Protein AF-A0AA96TRI3-F1 (afdb_monomer_lite)

Radius of gyration: 41.64 Å; chains: 1; bounding box: 118×42×79 Å

Foldseek 3Di:
DDPVVVVVVVVVVLVVVLVVLVVVLVVLVPPDDDPVSVVSNVVSVVVNVVSVVVVVVVVVVVCVVPDPCPPDPPPPPPPPPDDDDPDDPDDDDDDDDDDDPDDDDDDDD

pLDDT: mean 74.93, std 13.14, range [45.12, 91.56]

Secondary structure (DSSP, 8-state):
--HHHHHHHHHHHHHHHHHHHHHHHHHHHHH--SHHHHHHHHHHHHHHHHHHHHHHHHHHHHHHHHS--TTS--------PPP--S-----------------PPP---

Sequence (109 aa):
MSPLEFFLVAAAVLGTVFAGIALLLFVASRGTEGEARERIILALKDLLVGLLETAGLTLVQVLKLVSPPWGRPTEVVPLEQPPVEPGSAELSPAELPASNDQIPPPGSA

Structure (mmCIF, N/CA/C/O backbone):
data_AF-A0AA96TRI3-F1
#
_entry.id   AF-A0AA96TRI3-F1
#
loop_
_atom_site.group_PDB
_atom_site.id
_atom_site.type_symbol
_atom_site.label_atom_id
_atom_site.label_alt_id
_atom_site.label_comp_id
_atom_site.label_asym_id
_atom_site.label_entity_id
_atom_site.label_seq_id
_atom_site.pdbx_PDB_ins_code
_atom_site.Cartn_x
_atom_site.Cartn_y
_atom_site.Cartn_z
_atom_site.occupancy
_atom_site.B_iso_or_equiv
_atom_site.auth_seq_id
_atom_site.auth_comp_id
_atom_site.auth_asym_id
_atom_site.auth_atom_id
_atom_site.pdbx_PDB_model_num
ATOM 1 N N . MET A 1 1 ? 4.410 16.725 -13.710 1.00 66.56 1 MET A N 1
ATOM 2 C CA . MET A 1 1 ? 4.759 15.884 -12.552 1.00 66.56 1 MET A CA 1
ATOM 3 C C . MET A 1 1 ? 5.635 14.758 -13.061 1.00 66.56 1 MET A C 1
ATOM 5 O O . MET A 1 1 ? 5.240 14.098 -14.021 1.00 66.56 1 MET A O 1
ATOM 9 N N . SER A 1 2 ? 6.843 14.612 -12.526 1.00 87.94 2 SER A N 1
ATOM 10 C CA . SER A 1 2 ? 7.738 13.520 -12.923 1.00 87.94 2 SER A CA 1
ATOM 11 C C . SER A 1 2 ? 7.238 12.182 -12.350 1.00 87.94 2 SER A C 1
ATOM 13 O O . SER A 1 2 ? 6.534 12.182 -11.336 1.00 87.94 2 SER A O 1
ATOM 15 N N . PRO A 1 3 ? 7.591 11.027 -12.950 1.00 80.25 3 PRO A N 1
ATOM 16 C CA . PRO A 1 3 ? 7.230 9.721 -12.396 1.00 80.25 3 PRO A CA 1
ATOM 17 C C . PRO A 1 3 ? 7.667 9.571 -10.932 1.00 80.25 3 PRO A C 1
ATOM 19 O O . PRO A 1 3 ? 6.904 9.081 -10.109 1.00 80.25 3 PRO A O 1
ATOM 22 N N . LEU A 1 4 ? 8.858 10.078 -10.590 1.00 82.38 4 LEU A N 1
ATOM 23 C CA . LEU A 1 4 ? 9.396 10.082 -9.228 1.00 82.38 4 LEU A CA 1
ATOM 24 C C . LEU A 1 4 ? 8.497 10.858 -8.248 1.00 82.38 4 LEU A C 1
ATOM 26 O O . LEU A 1 4 ? 8.174 10.348 -7.180 1.00 82.38 4 LEU A O 1
ATOM 30 N N . GLU A 1 5 ? 8.060 12.066 -8.615 1.00 84.19 5 GLU A N 1
ATOM 31 C CA . GLU A 1 5 ? 7.150 12.877 -7.790 1.00 84.19 5 GLU A CA 1
ATOM 32 C C . GLU A 1 5 ? 5.820 12.163 -7.555 1.00 84.19 5 GLU A C 1
ATOM 34 O O . GLU A 1 5 ? 5.306 12.158 -6.438 1.00 84.19 5 GLU A O 1
ATOM 39 N N . PHE A 1 6 ? 5.271 11.532 -8.595 1.00 82.69 6 PHE A N 1
ATOM 40 C CA . PHE A 1 6 ? 4.036 10.762 -8.482 1.00 82.69 6 PHE A CA 1
ATOM 41 C C . PHE A 1 6 ? 4.191 9.590 -7.504 1.00 82.69 6 PHE A C 1
ATOM 43 O O . PHE A 1 6 ? 3.334 9.411 -6.639 1.00 82.69 6 PHE A O 1
ATOM 50 N N . PHE A 1 7 ? 5.300 8.842 -7.570 1.00 80.06 7 PHE A N 1
ATOM 51 C CA . PHE A 1 7 ? 5.577 7.756 -6.621 1.00 80.06 7 PHE A CA 1
ATOM 52 C C . PHE A 1 7 ? 5.726 8.249 -5.185 1.00 80.06 7 PHE A C 1
ATOM 54 O O . PHE A 1 7 ? 5.184 7.625 -4.276 1.00 80.06 7 PHE A O 1
ATOM 61 N N . LEU A 1 8 ? 6.423 9.366 -4.969 1.00 85.06 8 LEU A N 1
ATOM 62 C CA . LEU A 1 8 ? 6.593 9.945 -3.635 1.00 85.06 8 LEU A CA 1
ATOM 63 C C . LEU A 1 8 ? 5.255 10.394 -3.040 1.00 85.06 8 LEU A C 1
ATOM 65 O O . LEU A 1 8 ? 4.977 10.110 -1.875 1.00 85.06 8 LEU A O 1
ATOM 69 N N . VAL A 1 9 ? 4.401 11.036 -3.841 1.00 88.69 9 VAL A N 1
ATOM 70 C CA . VAL A 1 9 ? 3.056 11.437 -3.407 1.00 88.69 9 VAL A CA 1
ATOM 71 C C . VAL A 1 9 ? 2.187 10.211 -3.131 1.00 88.69 9 VAL A C 1
ATOM 73 O O . VAL A 1 9 ? 1.557 10.143 -2.079 1.00 88.69 9 VAL A O 1
ATOM 76 N N . ALA A 1 10 ? 2.191 9.212 -4.015 1.00 83.31 10 ALA A N 1
ATOM 77 C CA . ALA A 1 10 ? 1.442 7.974 -3.811 1.00 83.31 10 ALA A CA 1
ATOM 78 C C . ALA A 1 10 ? 1.894 7.234 -2.539 1.00 83.31 10 ALA A C 1
ATOM 80 O O . ALA A 1 10 ? 1.056 6.800 -1.750 1.00 83.31 10 ALA A O 1
ATOM 81 N N . ALA A 1 11 ? 3.205 7.149 -2.295 1.00 84.81 11 ALA A N 1
ATOM 82 C CA . ALA A 1 11 ? 3.764 6.550 -1.087 1.00 84.81 11 ALA A CA 1
ATOM 83 C C . ALA A 1 11 ? 3.377 7.331 0.179 1.00 84.81 11 ALA A C 1
ATOM 85 O O . ALA A 1 11 ? 3.008 6.721 1.181 1.00 84.81 11 ALA A O 1
ATOM 86 N N . ALA A 1 12 ? 3.398 8.667 0.137 1.00 87.81 12 ALA A N 1
ATOM 87 C CA . ALA A 1 12 ? 2.980 9.506 1.259 1.00 87.81 12 ALA A CA 1
ATOM 88 C C . ALA A 1 12 ? 1.480 9.351 1.573 1.00 87.81 12 ALA A C 1
ATOM 90 O O . ALA A 1 12 ? 1.100 9.239 2.742 1.00 87.81 12 ALA A O 1
ATOM 91 N N . VAL A 1 13 ? 0.628 9.291 0.544 1.00 88.81 13 VAL A N 1
ATOM 92 C CA . VAL A 1 13 ? -0.817 9.047 0.694 1.00 88.81 13 VAL A CA 1
ATOM 93 C C . VAL A 1 13 ? -1.070 7.655 1.279 1.00 88.81 13 VAL A C 1
ATOM 95 O O . VAL A 1 13 ? -1.810 7.519 2.249 1.00 88.81 13 VAL A O 1
ATOM 98 N N . LEU A 1 14 ? -0.405 6.619 0.763 1.00 86.50 14 LEU A N 1
ATOM 99 C CA . LEU A 1 14 ? -0.514 5.262 1.309 1.00 86.50 14 LEU A CA 1
ATOM 100 C C . LEU A 1 14 ? -0.047 5.195 2.768 1.00 86.50 14 LEU A C 1
ATOM 102 O O . LEU A 1 14 ? -0.731 4.609 3.606 1.00 86.50 14 LEU A O 1
ATOM 106 N N . GLY A 1 15 ? 1.078 5.836 3.090 1.00 88.00 15 GLY A N 1
ATOM 107 C CA . GLY A 1 15 ? 1.622 5.881 4.447 1.00 88.00 15 GLY A CA 1
ATOM 108 C C . GLY A 1 15 ? 0.701 6.596 5.436 1.00 88.00 15 GLY A C 1
ATOM 109 O O . GLY A 1 15 ? 0.502 6.114 6.550 1.00 88.00 15 GLY A O 1
ATOM 110 N N . THR A 1 16 ? 0.090 7.710 5.030 1.00 89.75 16 THR A N 1
ATOM 111 C CA . THR A 1 16 ? -0.868 8.449 5.872 1.00 89.75 16 THR A CA 1
ATOM 112 C C . THR A 1 16 ? -2.161 7.670 6.098 1.00 89.75 16 THR A C 1
ATOM 114 O O . THR A 1 16 ? -2.631 7.606 7.235 1.00 89.75 16 THR A O 1
ATOM 117 N N . VAL A 1 17 ? -2.699 7.007 5.068 1.00 87.81 17 VAL A N 1
ATOM 118 C CA . VAL A 1 17 ? -3.863 6.114 5.210 1.00 87.81 17 VAL A CA 1
ATOM 119 C C . VAL A 1 17 ? -3.542 4.945 6.145 1.00 87.81 17 VAL A C 1
ATOM 121 O O . VAL A 1 17 ? -4.310 4.665 7.067 1.00 87.81 17 VAL A O 1
ATOM 124 N N . PHE A 1 18 ? -2.385 4.304 5.962 1.00 87.19 18 PHE A N 1
ATOM 125 C CA . PHE A 1 18 ? -1.930 3.204 6.811 1.00 87.19 18 PHE A CA 1
ATOM 126 C C . PHE A 1 18 ? -1.797 3.633 8.278 1.00 87.19 18 PHE A C 1
ATOM 128 O O . PHE A 1 18 ? -2.333 2.976 9.172 1.00 87.19 18 PHE A O 1
ATOM 135 N N . ALA A 1 19 ? -1.134 4.765 8.531 1.00 87.25 19 ALA A N 1
ATOM 136 C CA . ALA A 1 19 ? -0.976 5.316 9.873 1.00 87.25 19 ALA A CA 1
ATOM 137 C C . ALA A 1 19 ? -2.331 5.661 10.515 1.00 87.25 19 ALA A C 1
ATOM 139 O O . ALA A 1 19 ? -2.537 5.382 11.696 1.00 87.25 19 ALA A O 1
ATOM 140 N N . GLY A 1 20 ? -3.272 6.206 9.736 1.00 91.56 20 GLY A N 1
ATOM 141 C CA . GLY A 1 20 ? -4.634 6.483 10.188 1.00 91.56 20 GLY A CA 1
ATOM 142 C C . GLY A 1 20 ? -5.374 5.219 10.629 1.00 91.56 20 GLY A C 1
ATOM 143 O O . GLY A 1 20 ? -5.922 5.186 11.729 1.00 91.56 20 GLY A O 1
ATOM 144 N N . ILE A 1 21 ? -5.340 4.151 9.826 1.00 89.12 21 ILE A N 1
ATOM 145 C CA . ILE A 1 21 ? -5.986 2.872 10.171 1.00 89.12 21 ILE A CA 1
ATOM 146 C C . ILE A 1 21 ? -5.318 2.231 11.394 1.00 89.12 21 ILE A C 1
ATOM 148 O O . ILE A 1 21 ? -6.015 1.756 12.290 1.00 89.12 21 ILE A O 1
ATOM 152 N N . ALA A 1 22 ? -3.986 2.259 11.482 1.00 86.12 22 ALA A N 1
ATOM 153 C CA . ALA A 1 22 ? -3.258 1.751 12.644 1.00 86.12 22 ALA A CA 1
ATOM 154 C C . ALA A 1 22 ? -3.615 2.518 13.931 1.00 86.12 22 ALA A C 1
ATOM 156 O O . ALA A 1 22 ? -3.812 1.911 14.987 1.00 86.12 22 ALA A O 1
ATOM 157 N N . LEU A 1 23 ? -3.765 3.842 13.844 1.00 90.75 23 LEU A N 1
ATOM 158 C CA . LEU A 1 23 ? -4.222 4.663 14.962 1.00 90.75 23 LEU A CA 1
ATOM 159 C C . LEU A 1 23 ? -5.672 4.338 15.344 1.00 90.75 23 LEU A C 1
ATOM 161 O O . LEU A 1 23 ? -5.970 4.210 16.529 1.00 90.75 23 LEU A O 1
ATOM 165 N N . LEU A 1 24 ? -6.565 4.151 14.368 1.00 87.44 24 LEU A N 1
ATOM 166 C CA . LEU A 1 24 ? -7.952 3.743 14.618 1.00 87.44 24 LEU A CA 1
ATOM 167 C C . LEU A 1 24 ? -8.032 2.367 15.283 1.00 87.44 24 LEU A C 1
ATOM 169 O O . LEU A 1 24 ? -8.799 2.200 16.226 1.00 87.44 24 LEU A O 1
ATOM 173 N N . LEU A 1 25 ? -7.204 1.408 14.860 1.00 85.62 25 LEU A N 1
ATOM 174 C CA . LEU A 1 25 ? -7.053 0.109 15.521 1.00 85.62 25 LEU A CA 1
ATOM 175 C C . LEU A 1 25 ? -6.598 0.273 16.974 1.00 85.62 25 LEU A C 1
ATOM 177 O O . LEU A 1 25 ? -7.174 -0.336 17.879 1.00 85.62 25 LEU A O 1
ATOM 181 N N . PHE A 1 26 ? -5.598 1.126 17.211 1.00 85.38 26 PHE A N 1
ATOM 182 C CA . PHE A 1 26 ? -5.110 1.419 18.555 1.00 85.38 26 PHE A CA 1
ATOM 183 C C . PHE A 1 26 ? -6.206 2.039 19.433 1.00 85.38 26 PHE A C 1
ATOM 185 O O . PHE A 1 26 ? -6.431 1.576 20.551 1.00 85.38 26 PHE A O 1
ATOM 192 N N . VAL A 1 27 ? -6.948 3.023 18.926 1.00 86.94 27 VAL A N 1
ATOM 193 C CA . VAL A 1 27 ? -8.054 3.667 19.653 1.00 86.94 27 VAL A CA 1
ATOM 194 C C . VAL A 1 27 ? -9.206 2.687 19.902 1.00 86.94 27 VAL A C 1
ATOM 196 O O . VAL A 1 27 ? -9.672 2.566 21.037 1.00 86.94 27 VAL A O 1
ATOM 199 N N . ALA A 1 28 ? -9.622 1.925 18.887 1.00 82.00 28 ALA A N 1
ATOM 200 C CA . ALA A 1 28 ? -10.666 0.908 19.010 1.00 82.00 28 ALA A CA 1
ATOM 201 C C . ALA A 1 28 ? -10.296 -0.150 20.062 1.00 82.00 28 ALA A C 1
ATOM 203 O O . ALA A 1 28 ? -11.146 -0.560 20.852 1.00 82.00 28 ALA A O 1
ATOM 204 N N . SER A 1 29 ? -9.013 -0.516 20.156 1.00 81.44 29 SER A N 1
ATOM 205 C CA . SER A 1 29 ? -8.521 -1.457 21.169 1.00 81.44 29 SER A CA 1
ATOM 206 C C . SER A 1 29 ? -8.633 -0.948 22.612 1.00 81.44 29 SER A C 1
ATOM 208 O O . SER A 1 29 ? -8.621 -1.748 23.547 1.00 81.44 29 SER A O 1
ATOM 210 N N . ARG A 1 30 ? -8.745 0.371 22.806 1.00 82.88 30 ARG A N 1
ATOM 211 C CA . ARG A 1 30 ? -8.813 1.012 24.125 1.00 82.88 30 ARG A CA 1
ATOM 212 C C . ARG A 1 30 ? -10.234 1.369 24.554 1.00 82.88 30 ARG A C 1
ATOM 214 O O . ARG A 1 30 ? -10.496 1.360 25.749 1.00 82.88 30 ARG A O 1
ATOM 221 N N . GLY A 1 31 ? -11.107 1.726 23.610 1.00 72.62 31 GLY A N 1
ATOM 222 C CA . GLY A 1 31 ? -12.367 2.419 23.914 1.00 72.62 31 GLY A CA 1
ATOM 223 C C . GLY A 1 31 ? -13.660 1.631 23.705 1.00 72.62 31 GLY A C 1
ATOM 224 O O . GLY A 1 31 ? -14.721 2.158 24.017 1.00 72.62 31 GLY A O 1
ATOM 225 N N . THR A 1 32 ? -13.614 0.408 23.169 1.00 69.44 32 THR A N 1
ATOM 226 C CA . THR A 1 32 ? -14.830 -0.389 22.921 1.00 69.44 32 THR A CA 1
ATOM 227 C C . THR A 1 32 ? -14.848 -1.649 23.785 1.00 69.44 32 THR A C 1
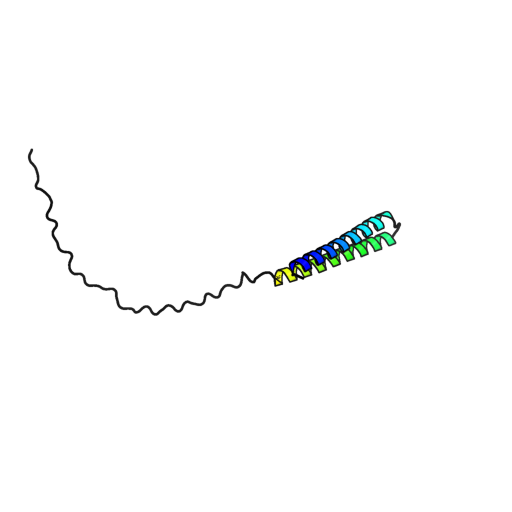ATOM 229 O O . THR A 1 32 ? -13.936 -2.471 23.729 1.00 69.44 32 THR A O 1
ATOM 232 N N . GLU A 1 33 ? -15.873 -1.799 24.621 1.00 77.56 33 GLU A N 1
ATOM 233 C CA . GLU A 1 33 ? -16.128 -3.029 25.376 1.00 77.56 33 GLU A CA 1
ATOM 234 C C . GLU A 1 33 ? -17.034 -3.966 24.551 1.00 77.56 33 GLU A C 1
ATOM 236 O O . GLU A 1 33 ? -18.002 -3.520 23.936 1.00 77.56 33 GLU A O 1
ATOM 241 N N . GLY A 1 34 ? -16.719 -5.268 24.518 1.00 80.00 34 GLY A N 1
ATOM 242 C CA . GLY A 1 34 ? -17.572 -6.319 23.932 1.00 80.00 34 GLY A CA 1
ATOM 243 C C . GLY A 1 34 ? -17.277 -6.746 22.481 1.00 80.00 34 GLY A C 1
ATOM 244 O O . GLY A 1 34 ? -16.260 -6.384 21.892 1.00 80.00 34 GLY A O 1
ATOM 245 N N . GLU A 1 35 ? -18.198 -7.530 21.898 1.00 79.69 35 GLU A N 1
ATOM 246 C CA . GLU A 1 35 ? -18.121 -8.127 20.542 1.00 79.69 35 GLU A CA 1
ATOM 247 C C . GLU A 1 35 ? -17.980 -7.106 19.400 1.00 79.69 35 GLU A C 1
ATOM 249 O O . GLU A 1 35 ? -17.422 -7.413 18.345 1.00 79.69 35 GLU A O 1
ATOM 254 N N . ALA A 1 36 ? -18.510 -5.890 19.570 1.00 80.06 36 ALA A N 1
ATOM 255 C CA . ALA A 1 36 ? -18.429 -4.851 18.543 1.00 80.06 36 ALA A CA 1
ATOM 256 C C . ALA A 1 36 ? -16.974 -4.425 18.293 1.00 80.06 36 ALA A C 1
ATOM 258 O O . ALA A 1 36 ? -16.592 -4.166 17.151 1.00 80.06 36 ALA A O 1
ATOM 259 N N . ARG A 1 37 ? -16.143 -4.431 19.343 1.00 81.75 37 ARG A N 1
ATOM 260 C CA . ARG A 1 37 ? -14.708 -4.154 19.246 1.00 81.75 37 ARG A CA 1
ATOM 261 C C . ARG A 1 37 ? -14.005 -5.167 18.361 1.00 81.75 37 ARG A C 1
ATOM 263 O O . ARG A 1 37 ? -13.214 -4.787 17.506 1.00 81.75 37 ARG A O 1
ATOM 270 N N . GLU A 1 38 ? -14.277 -6.446 18.587 1.00 84.94 38 GLU A N 1
ATOM 271 C CA . GLU A 1 38 ? -13.626 -7.531 17.860 1.00 84.94 38 GLU A CA 1
ATOM 272 C C . GLU A 1 38 ? -13.948 -7.447 16.366 1.00 84.94 38 GLU A C 1
ATOM 274 O O . GLU A 1 38 ? -13.037 -7.494 15.543 1.00 84.94 38 GLU A O 1
ATOM 279 N N . ARG A 1 39 ? -15.212 -7.169 16.016 1.00 85.38 39 ARG A N 1
ATOM 280 C CA . ARG A 1 39 ? -15.635 -6.952 14.623 1.00 85.38 39 ARG A CA 1
ATOM 281 C C . ARG A 1 39 ? -14.985 -5.721 13.988 1.00 85.38 39 ARG A C 1
ATOM 283 O O . ARG A 1 39 ? -14.558 -5.796 12.841 1.00 85.38 39 ARG A O 1
ATOM 290 N N . ILE A 1 40 ? -14.880 -4.607 14.718 1.00 85.81 40 ILE A N 1
ATOM 291 C CA . ILE A 1 40 ? -14.224 -3.385 14.223 1.00 85.81 40 ILE A CA 1
ATOM 292 C C . ILE A 1 40 ? -12.730 -3.629 14.003 1.00 85.81 40 ILE A C 1
ATOM 294 O O . ILE A 1 40 ? -12.199 -3.256 12.961 1.00 85.81 40 ILE A O 1
ATOM 298 N N . ILE A 1 41 ? -12.051 -4.276 14.950 1.00 87.06 41 ILE A N 1
ATOM 299 C CA . ILE A 1 41 ? -10.624 -4.589 14.831 1.00 87.06 41 ILE A CA 1
ATOM 300 C C . ILE A 1 41 ? -10.380 -5.534 13.656 1.00 87.06 41 ILE A C 1
ATOM 302 O O . ILE A 1 41 ? -9.451 -5.301 12.885 1.00 87.06 41 ILE A O 1
ATOM 306 N N . LEU A 1 42 ? -11.215 -6.562 13.490 1.00 90.00 42 LEU A N 1
ATOM 307 C CA . LEU A 1 42 ? -11.096 -7.496 12.375 1.00 90.00 42 LEU A CA 1
ATOM 308 C C . LEU A 1 42 ? -11.312 -6.783 11.033 1.00 90.00 42 LEU A C 1
ATOM 310 O O . LEU A 1 42 ? -10.463 -6.876 10.155 1.00 90.00 42 LEU A O 1
ATOM 314 N N . ALA A 1 43 ? -12.373 -5.979 10.915 1.00 87.44 43 ALA A N 1
ATOM 315 C CA . ALA A 1 43 ? -12.667 -5.222 9.699 1.00 87.44 43 ALA A CA 1
ATOM 316 C C . ALA A 1 43 ? -11.559 -4.214 9.349 1.00 87.44 43 ALA A C 1
ATOM 318 O O . ALA A 1 43 ? -11.165 -4.097 8.191 1.00 87.44 43 ALA A O 1
ATOM 319 N N . LEU A 1 44 ? -11.023 -3.497 10.342 1.00 89.12 44 LEU A N 1
ATOM 320 C CA . LEU A 1 44 ? -9.924 -2.551 10.138 1.00 89.12 44 LEU A CA 1
ATOM 321 C C . LEU A 1 44 ? -8.614 -3.261 9.772 1.00 89.12 44 LEU A C 1
ATOM 323 O O . LEU A 1 44 ? -7.851 -2.750 8.952 1.00 89.12 44 LEU A O 1
ATOM 327 N N . LYS A 1 45 ? -8.354 -4.437 10.350 1.00 87.25 45 LYS A N 1
ATOM 328 C CA . LYS A 1 45 ? -7.208 -5.277 9.991 1.00 87.25 45 LYS A CA 1
ATOM 329 C C . LYS A 1 45 ? -7.329 -5.780 8.551 1.00 87.25 45 LYS A C 1
ATOM 331 O O . LYS A 1 45 ? -6.369 -5.642 7.799 1.00 87.25 45 LYS A O 1
ATOM 336 N N . ASP A 1 46 ? -8.482 -6.315 8.163 1.00 91.44 46 ASP A N 1
ATOM 337 C CA . ASP A 1 46 ? -8.714 -6.823 6.806 1.00 91.44 46 ASP A CA 1
ATOM 338 C C . ASP A 1 46 ? -8.619 -5.697 5.768 1.00 91.44 46 ASP A C 1
ATOM 340 O O . ASP A 1 46 ? -8.001 -5.874 4.719 1.00 91.44 46 ASP A O 1
ATOM 344 N N . LEU A 1 47 ? -9.129 -4.501 6.093 1.00 89.38 47 LEU A N 1
ATOM 345 C CA . LEU A 1 47 ? -8.957 -3.303 5.269 1.00 89.38 47 LEU A CA 1
ATOM 346 C C . LEU A 1 47 ? -7.471 -2.951 5.085 1.00 89.38 47 LEU A C 1
ATOM 348 O O . LEU A 1 47 ? -7.030 -2.696 3.965 1.00 89.38 47 LEU A O 1
ATOM 352 N N . LEU A 1 48 ? -6.691 -2.945 6.172 1.00 87.69 48 LEU A N 1
ATOM 353 C CA . LEU A 1 48 ? -5.256 -2.647 6.139 1.00 87.69 48 LEU A CA 1
ATOM 354 C C . LEU A 1 48 ? -4.494 -3.649 5.258 1.00 87.69 48 LEU A C 1
ATOM 356 O O . LEU A 1 48 ? -3.658 -3.251 4.446 1.00 87.69 48 LEU A O 1
ATOM 360 N N . VAL A 1 49 ? -4.795 -4.940 5.412 1.00 89.12 49 VAL A N 1
ATOM 361 C CA . VAL A 1 49 ? -4.176 -6.018 4.630 1.00 89.12 49 VAL A CA 1
ATOM 362 C C . VAL A 1 49 ? -4.563 -5.899 3.157 1.00 89.12 49 VAL A C 1
ATOM 364 O O . VAL A 1 49 ? -3.675 -5.894 2.309 1.00 89.12 49 VAL A O 1
ATOM 367 N N . GLY A 1 50 ? -5.845 -5.701 2.842 1.00 89.50 50 GLY A N 1
ATOM 368 C CA . GLY A 1 50 ? -6.308 -5.542 1.460 1.00 89.50 50 GLY A CA 1
ATOM 369 C C . GLY A 1 50 ? -5.695 -4.327 0.754 1.00 89.50 50 GLY A C 1
ATOM 370 O O . GLY A 1 50 ? -5.328 -4.403 -0.424 1.00 89.50 50 GLY A O 1
ATOM 371 N N . LEU A 1 51 ? -5.506 -3.216 1.474 1.00 87.75 51 LEU A N 1
ATOM 372 C CA . LEU A 1 51 ? -4.785 -2.049 0.958 1.00 87.75 51 LEU A CA 1
ATOM 373 C C . LEU A 1 51 ? -3.310 -2.368 0.681 1.00 87.75 51 LEU A C 1
ATOM 375 O O . LEU A 1 51 ? -2.793 -1.976 -0.367 1.00 87.75 51 LEU A O 1
ATOM 379 N N . LEU A 1 52 ? -2.642 -3.096 1.581 1.00 87.19 52 LEU A N 1
ATOM 380 C CA . LEU A 1 52 ? -1.241 -3.485 1.413 1.00 87.19 52 LEU A CA 1
ATOM 381 C C . LEU A 1 52 ? -1.052 -4.452 0.236 1.00 87.19 52 LEU A C 1
ATOM 383 O O . LEU A 1 52 ? -0.127 -4.269 -0.554 1.00 87.19 52 LEU A O 1
ATOM 387 N N . GLU A 1 53 ? -1.936 -5.437 0.083 1.00 89.81 53 GLU A N 1
ATOM 388 C CA . GLU A 1 53 ? -1.918 -6.376 -1.044 1.00 89.81 53 GLU A CA 1
ATOM 389 C C . GLU A 1 53 ? -2.127 -5.654 -2.377 1.00 89.81 53 GLU A C 1
ATOM 391 O O . GLU A 1 53 ? -1.355 -5.848 -3.319 1.00 89.81 53 GLU A O 1
ATOM 396 N N . THR A 1 54 ? -3.121 -4.765 -2.447 1.00 88.69 54 THR A N 1
ATOM 397 C CA . THR A 1 54 ? -3.418 -3.992 -3.663 1.00 88.69 54 THR A CA 1
ATOM 398 C C . THR A 1 54 ? -2.256 -3.064 -4.028 1.00 88.69 54 THR A C 1
ATOM 400 O O . THR A 1 54 ? -1.840 -3.009 -5.190 1.00 88.69 54 THR A O 1
ATOM 403 N N . ALA A 1 55 ? -1.683 -2.365 -3.043 1.00 84.81 55 ALA A N 1
ATOM 404 C CA . ALA A 1 55 ? -0.526 -1.497 -3.248 1.00 84.81 55 ALA A CA 1
ATOM 405 C C . ALA A 1 55 ? 0.720 -2.296 -3.664 1.00 84.81 55 ALA A C 1
ATOM 407 O O . ALA A 1 55 ? 1.420 -1.901 -4.597 1.00 84.81 55 ALA A O 1
ATOM 408 N N . GLY A 1 56 ? 0.970 -3.442 -3.024 1.00 86.94 56 GLY A N 1
ATOM 409 C CA . GLY A 1 56 ? 2.078 -4.339 -3.345 1.00 86.94 56 GLY A CA 1
ATOM 410 C C . GLY A 1 56 ? 1.975 -4.914 -4.758 1.00 86.94 56 GLY A C 1
ATOM 411 O O . GLY A 1 56 ? 2.943 -4.859 -5.515 1.00 86.94 56 GLY A O 1
ATOM 412 N N . LEU A 1 57 ? 0.795 -5.395 -5.160 1.00 88.56 57 LEU A N 1
ATOM 413 C CA . LEU A 1 57 ? 0.543 -5.874 -6.523 1.00 88.56 57 LEU A CA 1
ATOM 414 C C . LEU A 1 57 ? 0.752 -4.769 -7.559 1.00 88.56 57 LEU A C 1
ATOM 416 O O . LEU A 1 57 ? 1.413 -4.995 -8.573 1.00 88.56 57 LEU A O 1
ATOM 420 N N . THR A 1 58 ? 0.240 -3.569 -7.283 1.00 85.44 58 THR A N 1
ATOM 421 C CA . THR A 1 58 ? 0.428 -2.403 -8.155 1.00 85.44 58 THR A CA 1
ATOM 422 C C . THR A 1 58 ? 1.913 -2.063 -8.289 1.00 85.44 58 THR A C 1
ATOM 424 O O . THR A 1 58 ? 2.405 -1.882 -9.401 1.00 85.44 58 THR A O 1
ATOM 427 N N . LEU A 1 59 ? 2.659 -2.061 -7.180 1.00 83.31 59 LEU A N 1
ATOM 428 C CA . LEU A 1 59 ? 4.100 -1.812 -7.180 1.00 83.31 59 LEU A CA 1
ATOM 429 C C . LEU A 1 59 ? 4.859 -2.857 -8.009 1.00 83.31 59 LEU A C 1
ATOM 431 O O . LEU A 1 59 ? 5.714 -2.493 -8.813 1.00 83.31 59 LEU A O 1
ATOM 435 N N . VAL A 1 60 ? 4.525 -4.142 -7.868 1.00 85.38 60 VAL A N 1
ATOM 436 C CA . VAL A 1 60 ? 5.133 -5.225 -8.658 1.00 85.38 60 VAL A CA 1
ATOM 437 C C . VAL A 1 60 ? 4.813 -5.082 -10.149 1.00 85.38 60 VAL A C 1
ATOM 439 O O . VAL A 1 60 ? 5.698 -5.289 -10.980 1.00 85.38 60 VAL A O 1
ATOM 442 N N . GLN A 1 61 ? 3.580 -4.719 -10.514 1.00 84.56 61 GLN A N 1
ATOM 443 C CA . GLN A 1 61 ? 3.206 -4.485 -11.915 1.00 84.56 61 GLN A CA 1
ATOM 444 C C . GLN A 1 61 ? 3.976 -3.310 -12.520 1.00 84.56 61 GLN A C 1
ATOM 446 O O . GLN A 1 61 ? 4.502 -3.420 -13.627 1.00 84.56 61 GLN A O 1
ATOM 451 N N . VAL A 1 62 ? 4.101 -2.215 -11.773 1.00 82.62 62 VAL A N 1
ATOM 452 C CA . VAL A 1 62 ? 4.892 -1.054 -12.185 1.00 82.62 62 VAL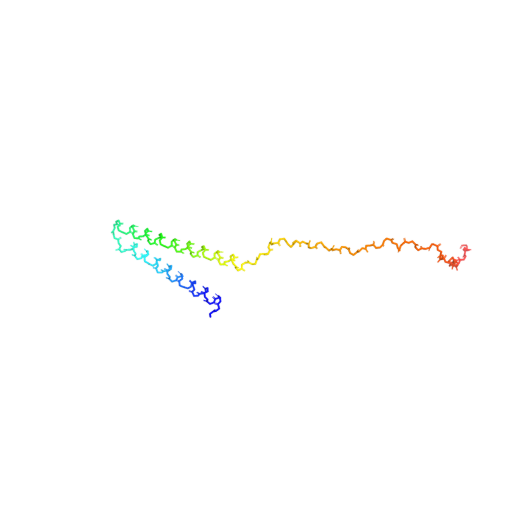 A CA 1
ATOM 453 C C . VAL A 1 62 ? 6.371 -1.422 -12.322 1.00 82.62 62 VAL A C 1
ATOM 45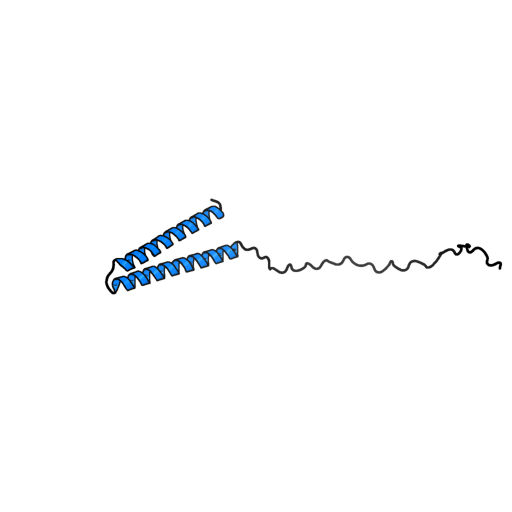5 O O . VAL A 1 62 ? 6.986 -1.097 -13.333 1.00 82.62 62 VAL A O 1
ATOM 458 N N . LEU A 1 63 ? 6.941 -2.152 -11.360 1.00 79.81 63 LEU A N 1
ATOM 459 C CA . LEU A 1 63 ? 8.321 -2.641 -11.437 1.00 79.81 63 LEU A CA 1
ATOM 460 C C . LEU A 1 63 ? 8.543 -3.505 -12.678 1.00 79.81 63 LEU A C 1
ATOM 462 O O . LEU A 1 63 ? 9.545 -3.319 -13.360 1.00 79.81 63 LEU A O 1
ATOM 466 N N . LYS A 1 64 ? 7.611 -4.403 -13.019 1.00 80.06 64 LYS A N 1
ATOM 467 C CA . LYS A 1 64 ? 7.684 -5.207 -14.252 1.00 80.06 64 LYS A CA 1
ATOM 468 C C . LYS A 1 64 ? 7.630 -4.357 -15.520 1.00 80.06 64 LYS A C 1
ATOM 470 O O . LYS A 1 64 ? 8.289 -4.705 -16.490 1.00 80.06 64 LYS A O 1
ATOM 475 N N . LEU A 1 65 ? 6.865 -3.267 -15.513 1.00 77.25 65 LEU A N 1
ATOM 476 C CA . LEU A 1 65 ? 6.767 -2.355 -16.652 1.00 77.25 65 LEU A CA 1
ATOM 477 C C . LEU A 1 65 ? 8.060 -1.555 -16.863 1.00 77.25 65 LEU A C 1
ATOM 479 O O . LEU A 1 65 ? 8.441 -1.289 -18.000 1.00 77.25 65 LEU A O 1
ATOM 483 N N . VAL A 1 66 ? 8.724 -1.168 -15.771 1.00 74.06 66 VAL A N 1
ATOM 484 C CA . VAL A 1 66 ? 9.944 -0.346 -15.810 1.00 74.06 66 VAL A CA 1
ATOM 485 C C . VAL A 1 66 ? 11.218 -1.202 -15.886 1.00 74.06 66 VAL A C 1
ATOM 487 O O . VAL A 1 66 ? 12.257 -0.709 -16.317 1.00 74.06 66 VAL A O 1
ATOM 490 N N . SER A 1 67 ? 11.156 -2.487 -15.519 1.00 70.12 67 SER A N 1
ATOM 491 C CA . SER A 1 67 ? 12.272 -3.432 -15.663 1.00 70.12 67 SER A CA 1
ATOM 492 C C . SER A 1 67 ? 12.515 -3.738 -17.145 1.00 70.12 67 SER A C 1
ATOM 494 O O . SER A 1 67 ? 11.639 -4.313 -17.794 1.00 70.12 67 SER A O 1
ATOM 496 N N . PRO A 1 68 ? 13.691 -3.412 -17.709 1.00 60.09 68 PRO A N 1
ATOM 497 C CA . PRO A 1 68 ? 13.988 -3.769 -19.089 1.00 60.09 68 PRO A CA 1
ATOM 498 C C . PRO A 1 68 ? 14.079 -5.299 -19.233 1.00 60.09 68 PRO A C 1
ATOM 500 O O . PRO A 1 68 ? 14.468 -5.986 -18.283 1.00 60.09 68 PRO A O 1
ATOM 503 N N . PRO A 1 69 ? 13.747 -5.870 -20.403 1.00 68.06 69 PRO A N 1
ATOM 504 C CA . PRO A 1 69 ? 13.864 -7.299 -20.664 1.00 68.06 69 PRO A CA 1
ATOM 505 C C . PRO A 1 69 ? 15.338 -7.665 -20.894 1.00 68.06 69 PRO A C 1
ATOM 507 O O . PRO A 1 69 ? 15.723 -8.088 -21.980 1.00 68.06 69 PRO A O 1
ATOM 510 N N . TRP A 1 70 ? 16.173 -7.516 -19.863 1.00 61.44 70 TRP A N 1
ATOM 511 C CA . TRP A 1 70 ? 17.612 -7.828 -19.875 1.00 61.44 70 TRP A CA 1
ATOM 512 C C . TRP A 1 70 ? 17.924 -9.318 -20.110 1.00 61.44 70 TRP A C 1
ATOM 514 O O . TRP A 1 70 ? 19.083 -9.713 -20.105 1.00 61.44 70 TRP A O 1
ATOM 524 N N . GLY A 1 71 ? 16.899 -10.152 -20.302 1.00 58.75 71 GLY A N 1
ATOM 525 C CA . GLY A 1 71 ? 17.008 -11.593 -20.503 1.00 58.75 71 GLY A CA 1
ATOM 526 C C . GLY A 1 71 ? 16.430 -12.106 -21.820 1.00 58.75 71 GLY A C 1
ATOM 527 O O . GLY A 1 71 ? 16.238 -13.314 -21.931 1.00 58.75 71 GLY A O 1
ATOM 528 N N . ARG A 1 72 ? 16.124 -11.257 -22.817 1.00 58.41 72 ARG A N 1
ATOM 529 C CA . ARG A 1 72 ? 15.938 -11.804 -24.172 1.00 58.41 72 ARG A CA 1
ATOM 530 C C . ARG A 1 72 ? 17.307 -12.291 -24.649 1.00 58.41 72 ARG A C 1
ATOM 532 O O . ARG A 1 72 ? 18.203 -11.452 -24.738 1.00 58.41 72 ARG A O 1
ATOM 539 N N . PRO A 1 73 ? 17.499 -13.597 -24.922 1.00 59.78 73 PRO A N 1
ATOM 540 C CA . PRO A 1 73 ? 18.704 -14.043 -25.594 1.00 59.78 73 PRO A CA 1
ATOM 541 C C . PRO A 1 73 ? 18.750 -13.264 -26.900 1.00 59.78 73 PRO A C 1
ATOM 543 O O . PRO A 1 73 ? 17.829 -13.351 -27.710 1.00 59.78 73 PRO A O 1
ATOM 546 N N . THR A 1 74 ? 19.762 -12.417 -27.048 1.00 62.81 74 THR A N 1
ATOM 547 C CA . THR A 1 74 ? 20.118 -11.848 -28.336 1.00 62.81 74 THR A CA 1
ATOM 548 C C . THR A 1 74 ? 20.253 -13.049 -29.259 1.00 62.81 74 THR A C 1
ATOM 550 O O . THR A 1 74 ? 21.198 -13.819 -29.099 1.00 62.81 74 THR A O 1
ATOM 553 N N . GLU A 1 75 ? 19.271 -13.291 -30.134 1.00 64.75 75 GLU A N 1
ATOM 554 C CA . GLU A 1 75 ? 19.465 -14.208 -31.249 1.00 64.75 75 GLU A CA 1
ATOM 555 C C . GLU A 1 75 ? 20.698 -13.666 -31.955 1.00 64.75 75 GLU A C 1
ATOM 557 O O . GLU A 1 75 ? 20.693 -12.560 -32.498 1.00 64.75 75 GLU A O 1
ATOM 562 N N . VAL A 1 76 ? 21.809 -14.373 -31.765 1.00 64.62 76 VAL A N 1
ATOM 563 C CA . VAL A 1 76 ? 23.098 -14.021 -32.327 1.00 64.62 76 VAL A CA 1
ATOM 564 C C . VAL A 1 76 ? 22.868 -14.100 -33.822 1.00 64.62 76 VAL A C 1
ATOM 566 O O . VAL A 1 76 ? 22.767 -15.197 -34.361 1.00 64.62 76 VAL A O 1
ATOM 569 N N . VAL A 1 77 ? 22.672 -12.947 -34.464 1.00 64.12 77 VAL A N 1
ATOM 570 C CA . VAL A 1 77 ? 22.588 -12.846 -35.919 1.00 64.12 77 VAL A CA 1
ATOM 571 C C . VAL A 1 77 ? 23.819 -13.586 -36.439 1.00 64.12 77 VAL A C 1
ATOM 573 O O . VAL A 1 77 ? 24.931 -13.162 -36.103 1.00 64.12 77 VAL A O 1
ATOM 576 N N . PRO A 1 78 ? 23.670 -14.722 -37.150 1.00 65.56 78 PRO A N 1
ATOM 577 C CA . PRO A 1 78 ? 24.815 -15.427 -37.691 1.00 65.56 78 PRO A CA 1
ATOM 578 C C . PRO A 1 78 ? 25.538 -14.430 -38.584 1.00 65.56 78 PRO A C 1
ATOM 580 O O . PRO A 1 78 ? 24.963 -13.937 -39.551 1.00 65.56 78 PRO A O 1
ATOM 583 N N . LEU A 1 79 ? 26.764 -14.063 -38.212 1.00 67.88 79 LEU A N 1
ATOM 584 C CA . LEU A 1 79 ? 27.639 -13.316 -39.100 1.00 67.88 79 LEU A CA 1
ATOM 585 C C . LEU A 1 79 ? 27.743 -14.165 -40.364 1.00 67.88 79 LEU A C 1
ATOM 587 O O . LEU A 1 79 ? 28.269 -15.277 -40.299 1.00 67.88 79 LEU A O 1
ATOM 591 N N . GLU A 1 80 ? 27.198 -13.682 -41.481 1.00 65.44 80 GLU A N 1
ATOM 592 C CA . GLU A 1 80 ? 27.524 -14.235 -42.788 1.00 65.44 80 GLU A CA 1
ATOM 593 C C . GLU A 1 80 ? 29.050 -14.226 -42.873 1.00 65.44 80 GLU A C 1
ATOM 595 O O . GLU A 1 80 ? 29.678 -13.166 -42.919 1.00 65.44 80 GLU A O 1
ATOM 600 N N . GLN A 1 81 ? 29.663 -15.407 -42.759 1.00 64.06 81 GLN A N 1
ATOM 601 C CA . GLN A 1 81 ? 31.096 -15.550 -42.933 1.00 64.06 81 GLN A CA 1
ATOM 602 C C . GLN A 1 81 ? 31.407 -15.041 -44.343 1.00 64.06 81 GLN A C 1
ATOM 604 O O . GLN A 1 81 ? 30.867 -15.601 -45.302 1.00 64.06 81 GLN A O 1
ATOM 609 N N . PRO A 1 82 ? 32.241 -13.997 -44.502 1.00 61.41 82 PRO A N 1
ATOM 610 C CA . PRO A 1 82 ? 32.703 -13.623 -45.826 1.00 61.41 82 PRO A CA 1
ATOM 611 C C . PRO A 1 82 ? 33.385 -14.853 -46.447 1.00 61.41 82 PRO A C 1
ATOM 613 O O . PRO A 1 82 ? 34.109 -15.562 -45.738 1.00 61.41 82 PRO A O 1
ATOM 616 N N . PRO A 1 83 ? 33.119 -15.161 -47.728 1.00 65.94 83 PRO A N 1
ATOM 617 C CA . PRO A 1 83 ? 33.605 -16.377 -48.361 1.00 65.94 83 PRO A CA 1
ATOM 618 C C . PRO A 1 83 ? 35.129 -16.427 -48.269 1.00 65.94 83 PRO A C 1
ATOM 620 O O . PRO A 1 83 ? 35.827 -15.542 -48.758 1.00 65.94 83 PRO A O 1
ATOM 623 N N . VAL A 1 84 ? 35.645 -17.465 -47.614 1.00 64.62 84 VAL A N 1
ATOM 624 C CA . VAL A 1 84 ? 37.074 -17.769 -47.618 1.00 64.62 84 VAL A CA 1
ATOM 625 C C . VAL A 1 84 ? 37.404 -18.267 -49.021 1.00 64.62 84 VAL A C 1
ATOM 627 O O . VAL A 1 84 ? 37.021 -19.379 -49.377 1.00 64.62 84 VAL A O 1
ATOM 630 N N . GLU A 1 85 ? 38.066 -17.444 -49.833 1.00 64.56 85 GLU A N 1
ATOM 631 C CA . GLU A 1 85 ? 38.641 -17.867 -51.113 1.00 64.56 85 GLU A CA 1
ATOM 632 C C . GLU A 1 85 ? 39.718 -18.938 -50.844 1.00 64.56 85 GLU A C 1
ATOM 634 O O . GLU A 1 85 ? 40.735 -18.641 -50.208 1.00 64.56 85 GLU A O 1
ATOM 639 N N . PRO A 1 86 ? 39.546 -20.200 -51.282 1.00 58.78 86 PRO A N 1
ATOM 640 C CA . PRO A 1 86 ? 40.579 -21.210 -51.129 1.00 58.78 86 PRO A CA 1
ATOM 641 C C . PRO A 1 86 ? 41.607 -21.022 -52.249 1.00 58.78 86 PRO A C 1
ATOM 643 O O . PRO A 1 86 ? 41.452 -21.560 -53.342 1.00 58.78 86 PRO A O 1
ATOM 646 N N . GLY A 1 87 ? 42.658 -20.242 -51.996 1.00 60.00 87 GLY A N 1
ATOM 647 C CA . GLY A 1 87 ? 43.751 -20.118 -52.960 1.00 60.00 87 GLY A CA 1
ATOM 648 C C . GLY A 1 87 ? 44.742 -19.007 -52.661 1.00 60.00 87 GLY A C 1
ATOM 649 O O . GLY A 1 87 ? 44.738 -18.007 -53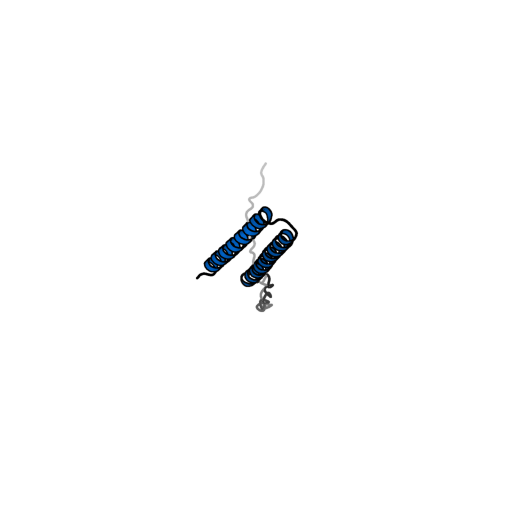.367 1.00 60.00 87 GLY A O 1
ATOM 650 N N . SER A 1 88 ? 45.590 -19.151 -51.636 1.00 60.66 88 SER A N 1
ATOM 651 C CA . SER A 1 88 ? 46.813 -18.325 -51.498 1.00 60.66 88 SER A CA 1
ATOM 652 C C . SER A 1 88 ? 47.684 -18.701 -50.288 1.00 60.66 88 SER A C 1
ATOM 654 O O . SER A 1 88 ? 48.070 -17.850 -49.493 1.00 60.66 88 SER A O 1
ATOM 656 N N . ALA A 1 89 ? 48.051 -19.978 -50.144 1.00 57.06 89 ALA A N 1
ATOM 657 C CA . ALA A 1 89 ? 49.152 -20.353 -49.251 1.00 57.06 89 ALA A CA 1
ATOM 658 C C . ALA A 1 89 ? 49.881 -21.622 -49.720 1.00 57.06 89 ALA A C 1
ATOM 660 O O . ALA A 1 89 ? 49.779 -22.666 -49.091 1.00 57.06 89 ALA A O 1
ATOM 661 N N . GLU A 1 90 ? 50.658 -21.512 -50.799 1.00 55.91 90 GLU A N 1
ATOM 662 C CA . GLU A 1 90 ? 51.907 -22.275 -50.911 1.00 55.91 90 GLU A CA 1
ATOM 663 C C . GLU A 1 90 ? 52.914 -21.446 -51.725 1.00 55.91 90 GLU A C 1
ATOM 665 O O . GLU A 1 90 ? 52.933 -21.442 -52.953 1.00 55.91 90 GLU A O 1
ATOM 670 N N . LEU A 1 91 ? 53.677 -20.620 -51.005 1.00 57.09 91 LEU A N 1
ATOM 671 C CA . LEU A 1 91 ? 54.782 -19.826 -51.535 1.00 57.09 91 LEU A CA 1
ATOM 672 C C . LEU A 1 91 ? 56.047 -20.701 -51.591 1.00 57.09 91 LEU A C 1
ATOM 674 O O . LEU A 1 91 ? 56.442 -21.294 -50.590 1.00 57.09 91 LEU A O 1
ATOM 678 N N . SER A 1 92 ? 56.642 -20.751 -52.786 1.00 56.47 92 SER A N 1
ATOM 679 C CA . SER A 1 92 ? 57.881 -21.418 -53.214 1.00 56.47 92 SER A CA 1
ATOM 680 C C . SER A 1 92 ? 59.014 -21.557 -52.177 1.00 56.47 92 SER A C 1
ATOM 682 O O . SER A 1 92 ? 59.426 -20.556 -51.591 1.00 56.47 92 SER A O 1
ATOM 684 N N . PRO A 1 93 ? 59.648 -22.745 -52.061 1.00 54.78 93 PRO A N 1
ATOM 685 C CA . PRO A 1 93 ? 60.916 -22.923 -51.363 1.00 54.78 93 PRO A CA 1
ATOM 686 C C . PRO A 1 93 ? 62.090 -22.603 -52.304 1.00 54.78 93 PRO A C 1
ATOM 688 O O . PRO A 1 93 ? 62.533 -23.451 -53.077 1.00 54.78 93 PRO A O 1
ATOM 691 N N . ALA A 1 94 ? 62.610 -21.379 -52.240 1.00 59.69 94 ALA A N 1
ATOM 692 C CA . ALA A 1 94 ? 63.915 -21.040 -52.800 1.00 59.69 94 ALA A CA 1
ATOM 693 C C . ALA A 1 94 ? 64.530 -19.854 -52.043 1.00 59.69 94 ALA A C 1
ATOM 695 O O . ALA A 1 94 ? 63.845 -18.882 -51.750 1.00 59.69 94 ALA A O 1
ATOM 696 N N . GLU A 1 95 ? 65.835 -19.964 -51.786 1.00 54.84 95 GLU A N 1
ATOM 697 C CA . GLU A 1 95 ? 66.761 -18.899 -51.366 1.00 54.84 95 GLU A CA 1
ATOM 698 C C . GLU A 1 95 ? 66.831 -18.554 -49.868 1.00 54.84 95 GLU A 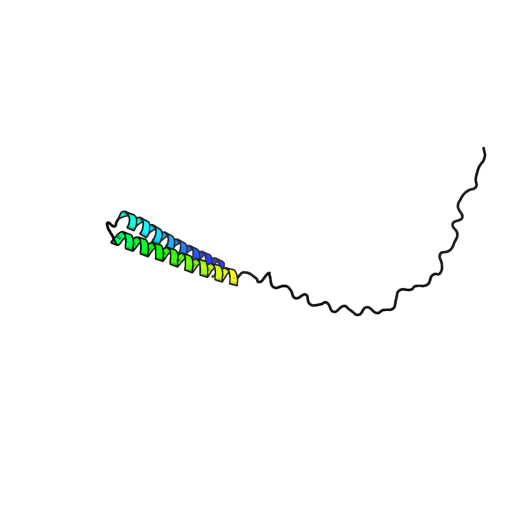C 1
ATOM 700 O O . GLU A 1 95 ? 66.467 -17.472 -49.418 1.00 54.84 95 GLU A O 1
ATOM 705 N N . LEU A 1 96 ? 67.474 -19.443 -49.101 1.00 58.06 96 LEU A N 1
ATOM 706 C CA . LEU A 1 96 ? 68.324 -19.018 -47.984 1.00 58.06 96 LEU A CA 1
ATOM 707 C C . LEU A 1 96 ? 69.793 -19.182 -48.430 1.00 58.06 96 LEU A C 1
ATOM 709 O O . LEU A 1 96 ? 70.245 -20.321 -48.572 1.00 58.06 96 LEU A O 1
ATOM 713 N N . PRO A 1 97 ? 70.545 -18.102 -48.718 1.00 52.88 97 PRO A N 1
ATOM 714 C CA . PRO A 1 97 ? 71.945 -18.224 -49.101 1.00 52.88 97 PRO A CA 1
ATOM 715 C C . PRO A 1 97 ? 72.798 -18.681 -47.913 1.00 52.88 97 PRO A C 1
ATOM 717 O O . PRO A 1 97 ? 72.826 -18.066 -46.847 1.00 52.88 97 PRO A O 1
ATOM 720 N N . ALA A 1 98 ? 73.519 -19.776 -48.138 1.00 55.62 98 ALA A N 1
ATOM 721 C CA . ALA A 1 98 ? 74.650 -20.197 -47.337 1.00 55.62 98 ALA A CA 1
ATOM 722 C C . ALA A 1 98 ? 75.773 -19.150 -47.430 1.00 55.62 98 ALA A C 1
ATOM 724 O O . ALA A 1 98 ? 76.233 -18.844 -48.525 1.00 55.62 98 ALA A O 1
ATOM 725 N N . SER A 1 99 ? 76.210 -18.617 -46.291 1.00 48.84 99 SER A N 1
ATOM 726 C CA . SER A 1 99 ? 77.620 -18.567 -45.873 1.00 48.84 99 SER A CA 1
ATOM 727 C C . SER A 1 99 ? 77.796 -17.520 -44.771 1.00 48.84 99 SER A C 1
ATOM 729 O O . SER A 1 99 ? 77.799 -16.319 -45.024 1.00 48.84 99 SER A O 1
ATOM 731 N N . ASN A 1 100 ? 77.943 -17.988 -43.532 1.00 58.91 100 ASN A N 1
ATOM 732 C CA . ASN A 1 100 ? 78.617 -17.237 -42.478 1.00 58.91 100 ASN A CA 1
ATOM 733 C C . ASN A 1 100 ? 79.845 -18.056 -42.076 1.00 58.91 100 ASN A C 1
ATOM 735 O O . ASN A 1 100 ? 79.847 -18.782 -41.082 1.00 58.91 100 ASN A O 1
ATOM 739 N N . ASP A 1 101 ? 80.874 -17.945 -42.912 1.00 61.31 101 ASP A N 1
ATOM 740 C CA . ASP A 1 101 ? 82.251 -18.311 -42.605 1.00 61.31 101 ASP A CA 1
ATOM 741 C C . ASP A 1 101 ? 82.773 -17.417 -41.470 1.00 61.31 101 ASP A C 1
ATOM 743 O O . ASP A 1 101 ? 83.335 -16.344 -41.698 1.00 61.31 101 ASP A O 1
ATOM 747 N N . GLN A 1 102 ? 82.577 -17.838 -40.218 1.00 61.22 102 GLN A N 1
ATOM 748 C CA . GLN A 1 102 ? 83.360 -17.313 -39.100 1.00 61.22 102 GLN A CA 1
ATOM 749 C C . GLN A 1 102 ? 83.426 -18.304 -37.931 1.00 61.22 102 GLN A C 1
ATOM 751 O O . GLN A 1 102 ? 82.663 -18.232 -36.971 1.00 61.22 102 GLN A O 1
ATOM 756 N N . ILE A 1 103 ? 84.391 -19.224 -37.999 1.00 64.56 103 ILE A N 1
ATOM 757 C CA . ILE A 1 103 ? 84.971 -19.878 -36.819 1.00 64.56 103 ILE A CA 1
ATOM 758 C C . ILE A 1 103 ? 86.499 -19.773 -36.966 1.00 64.56 103 ILE A C 1
ATOM 760 O O . ILE A 1 103 ? 87.045 -20.336 -37.917 1.00 64.56 103 ILE A O 1
ATOM 764 N N . PRO A 1 104 ? 87.206 -19.024 -36.099 1.00 63.19 104 PRO A N 1
ATOM 765 C CA . PRO A 1 104 ? 88.665 -18.952 -36.135 1.00 63.19 104 PRO A CA 1
ATOM 766 C C . PRO A 1 104 ? 89.317 -20.291 -35.713 1.00 63.19 104 PRO A C 1
ATOM 768 O O . PRO A 1 104 ? 88.736 -21.032 -34.917 1.00 63.19 104 PRO A O 1
ATOM 771 N N . PRO A 1 105 ? 90.506 -20.622 -36.257 1.00 63.53 105 PRO A N 1
ATOM 772 C CA . PRO A 1 105 ? 91.099 -21.961 -36.197 1.00 63.53 105 PRO A CA 1
ATOM 773 C C . PRO A 1 105 ? 91.713 -22.343 -34.829 1.00 63.53 105 PRO A C 1
ATOM 775 O O . PRO A 1 105 ? 91.981 -21.469 -34.003 1.00 63.53 105 PRO A O 1
ATOM 778 N N . PRO A 1 106 ? 91.946 -23.653 -34.588 1.00 54.34 106 PRO A N 1
ATOM 779 C CA . PRO A 1 106 ? 92.167 -24.220 -33.258 1.00 54.34 106 PRO A CA 1
ATOM 780 C C . PRO A 1 106 ? 93.649 -24.367 -32.858 1.00 54.34 106 PRO A C 1
ATOM 782 O O . PRO A 1 106 ? 94.486 -24.714 -33.683 1.00 54.34 106 PRO A O 1
ATOM 785 N N . GLY A 1 107 ? 93.908 -24.243 -31.549 1.00 53.25 107 GLY A N 1
ATOM 786 C CA . GLY A 1 107 ? 94.906 -25.018 -30.794 1.00 53.25 107 GLY A CA 1
ATOM 787 C C . GLY A 1 107 ? 96.393 -24.649 -30.909 1.00 53.25 107 GLY A C 1
ATOM 788 O O . GLY A 1 107 ? 97.016 -24.834 -31.947 1.00 53.25 107 GLY A O 1
ATOM 789 N N . SER A 1 108 ? 97.009 -24.309 -29.771 1.00 48.62 108 SER A N 1
ATOM 790 C CA . SER A 1 108 ? 98.432 -24.580 -29.521 1.00 48.62 108 SER A CA 1
ATOM 791 C C . SER A 1 108 ? 98.733 -24.616 -28.015 1.00 48.62 108 SER A C 1
ATOM 793 O O . SER A 1 108 ? 98.764 -23.558 -27.396 1.00 48.62 108 SER A O 1
ATOM 795 N N . ALA A 1 109 ? 99.001 -25.831 -27.516 1.00 45.12 109 ALA A N 1
ATOM 796 C CA . ALA A 1 109 ? 99.668 -26.198 -26.253 1.00 45.12 109 ALA A CA 1
ATOM 797 C C . ALA A 1 109 ? 98.977 -25.862 -24.917 1.00 45.12 109 ALA A C 1
ATOM 799 O O . ALA A 1 109 ? 98.755 -24.674 -24.608 1.00 45.12 109 ALA A O 1
#

=== Feature glossary ===
The features interleaved in this record are:

— What the protein is —

Sequence gives the chain of amino acids in standard one-letter code (A=alanine, C=cysteine, …, Y=tyrosine), read N→C. It is the only feature that is directly encoded by the gene; all structural features are derived from the folded form of this sequence.

Database cross-references. InterPro integrates a dozen domain/family signature databases into unified entries with residue-range hits. GO terms attach function/process/location labels with evidence codes. CATH codes position the fold in a four-level structural taxonomy. Organism is the NCBI-taxonomy species name.

— Where its atoms are —

Atomic coordinates in PDBx/mmCIF format — the same representation the Protein Data Bank distributes. Each line of the _atom_site loop places one backbone atom in Cartesian space (units: ångströms, origin: arbitrary).

The six renders are orthographic views along the three Cartesian axes in both directions. Representation (cartoon, sticks, or surface) and color scheme (sequence-rainbow or by-chain) vary across proteins so the training set covers all the common visualization conventions.

— Local backbone conformation —

Eight-state secondary structure (DSSP): H is the canonical α-helix, G the tighter 3₁₀-helix, I the wider π-helix; E/B are β-structure, T and S are turns and bends, and '-' is everything else. DSSP derives these from the pattern of main-chain N–H···O=C hydrogen bonds, not from the sequence.

P-SEA three-state annotation labels each residue as helix, strand, or coil based purely on the geometry of the Cα trace. It serves as a fallback when the full backbone (and thus DSSP) is unavailable.

The φ/ψ torsion pair specifies the backbone conformation at each residue. φ rotates about the N–Cα bond, ψ about the Cα–C bond. Steric clashes forbid most of the (φ, ψ) plane — the allowed regions (α-helix basin, β-sheet basin, left-handed helix) are the Ramachandran-allowed regions.

— Global shape and packing —

The geometric summary reports three shape descriptors. Rg (radius of gyration) measures how spread out the Cα atoms are about their centre of mass; compact globular proteins have small Rg, elongated or unfolded ones large. Cα contacts (<8 Å, |i−j|>4) count long-range residue pairs in spatial proximity — high for tightly packed folds, near zero for rods or random coil. The bounding-box extents give the protein's footprint along x, y, z in Å.

Solvent-accessible surface area (SASA) is the area in Å² traced out by the centre of a 1.4 Å probe sphere (a water molecule) rolled over the protein's van der Waals surface (Shrake–Rupley / Lee–Richards construction). Buried residues have near-zero SASA; fully exposed residues can exceed 200 Å². The total SASA scales roughly with the number of surface residues.

The contact map is a binary N×N matrix image: pixel (i, j) is dark where Cα_i and Cα_j are within 8 Å and |i−j|>4. Because the |i−j|>4 filter removes local helical contacts, off-diagonal stripes parallel to the main diagonal indicate parallel β-sheets; stripes perpendicular to it indicate antiparallel β-sheets. The Ramachandran plot scatters every residue's (φ, ψ) pair against the sterically allowed regions. The PAE heatmap renders the predicted-aligned-error matrix.

— Structural neighborhood —

3Di is Foldseek's structural alphabet. Each residue is assigned one of twenty discrete states based on how its Cα sits relative to its spatial (not sequential) neighbors. Aligning 3Di strings finds structural homologs roughly as well as full 3D superposition, but orders of magnitude faster.

Nearest PDB neighbors are the top structural matches found by Foldseek when searching this structure against the entire Protein Data Bank. Each hit reports a TM-score (0 to 1; >0.5 almost always implies the same fold) and an E-value. These are *structural* homologs — they may share no detectable sequence similarity.

— Confidence and disorder —

For AlphaFold models, the B-factor field carries pLDDT — the model's own estimate of local accuracy on a 0–100 scale. Regions with pLDDT<50 should be treated as essentially unmodeled; they often correspond to intrinsically disordered segments.

Crystallographic B-factors measure how much each atom's electron density is smeared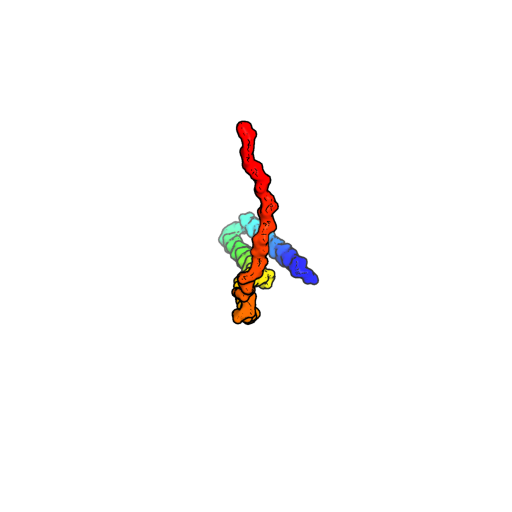 out, in Å². They rise in mobile loops and surface residues and fall in the buried interior. In AlphaFold models this column is repurposed to hold pLDDT instead.

Predicted aligned error is AlphaFold's pairwise confidence. Unlike pLDDT (per-residue), PAE is per-residue-pair and captures whether two parts of the structure are correctly placed relative to each other. Units are ångströms of expected positional error.